Protein AF-A0A9X1CZY5-F1 (afdb_monomer_lite)

Foldseek 3Di:
DCLQVPDPPPPDQKDFQPVQQDPPVPCPDPVVNVVSRVRRIDGCVVLQDDDPVLVVLVVVLLVLLLVLQVPLPDADAAFDWAKWKWFLDSPFSNLSSCSNVVQWGAEPLGTTTGDSVSHDPSHYPVSRQVSSQVSQVVCCVPGVTHIWMWMDTPYNDPRDDTPDTDDHDPPRPSPVPPDPPD

Organism: NCBI:txid90367

Secondary structure (DSSP, 8-state):
-TTTTSS-TTS-SEEE-GGGSPPGGG--SHHHHHHHHHHTEEESGGGTS--HHHHHHHHHHHHHHHHHHHHS-S------EEEEEEES-S-SHHHHHHHHTTSEEE-TT--EEE--TTS-TTS-HHHHHHHHHHHHHHHHHHH---EEEEEEET---TTSPPSEE----TT-GGGGG--S--

InterPro domains:
  IPR025216 Domain of unknown function DUF4427 [PF14468] (56-176)

Radius of gyration: 20.75 Å; chains: 1; bounding box: 45×45×63 Å

pLDDT: mean 85.43, std 14.67, range [33.22, 97.81]

Structure (mmCIF, N/CA/C/O backbone):
data_AF-A0A9X1CZY5-F1
#
_entry.id   AF-A0A9X1CZY5-F1
#
loop_
_atom_site.group_PDB
_atom_site.id
_atom_site.type_symbol
_atom_site.label_atom_id
_atom_site.label_alt_id
_atom_site.label_comp_id
_atom_site.label_asym_id
_atom_site.label_entity_id
_atom_site.label_seq_id
_atom_site.pdbx_PDB_ins_code
_atom_site.Cartn_x
_atom_site.Cartn_y
_atom_site.Cartn_z
_atom_site.occupancy
_atom_site.B_iso_or_equiv
_atom_site.auth_seq_id
_atom_site.auth_comp_id
_atom_site.auth_asym_id
_atom_site.auth_atom_id
_atom_site.pdbx_PDB_model_num
ATOM 1 N N . LEU A 1 1 ? -10.382 -8.080 6.293 1.00 80.44 1 LEU A N 1
ATOM 2 C CA . LEU A 1 1 ? -11.837 -8.194 6.005 1.00 80.44 1 LEU A CA 1
ATOM 3 C C . LEU A 1 1 ? -12.416 -6.857 5.561 1.00 80.44 1 LEU A C 1
ATOM 5 O O . LEU A 1 1 ? -12.956 -6.806 4.466 1.00 80.44 1 LEU A O 1
ATOM 9 N N . ILE A 1 2 ? -12.296 -5.804 6.380 1.00 86.69 2 ILE A N 1
ATOM 10 C CA . ILE A 1 2 ? -12.721 -4.443 6.004 1.00 86.69 2 ILE A CA 1
ATOM 11 C C . ILE A 1 2 ? -11.847 -3.914 4.860 1.00 86.69 2 ILE A C 1
ATOM 13 O O . ILE A 1 2 ? -12.372 -3.579 3.806 1.00 86.69 2 ILE A O 1
ATOM 17 N N . ASP A 1 3 ? -10.521 -3.953 5.019 1.00 86.88 3 ASP A N 1
ATOM 18 C CA . ASP A 1 3 ? -9.575 -3.441 4.010 1.00 86.88 3 ASP A CA 1
ATOM 19 C C . ASP A 1 3 ? -9.673 -4.179 2.664 1.00 86.88 3 ASP A C 1
ATOM 21 O O . ASP A 1 3 ? -9.546 -3.580 1.602 1.00 86.88 3 ASP A O 1
ATOM 25 N N . SER A 1 4 ? -9.991 -5.477 2.705 1.00 84.81 4 SER A N 1
ATOM 26 C CA . SER A 1 4 ? -10.281 -6.299 1.522 1.00 84.81 4 SER A CA 1
ATOM 27 C C . SER A 1 4 ? -11.734 -6.208 1.037 1.00 84.81 4 SER A C 1
ATOM 29 O O . SER A 1 4 ? -12.153 -7.007 0.205 1.00 84.81 4 SER A O 1
ATOM 31 N N . LYS A 1 5 ? -12.525 -5.268 1.574 1.00 86.69 5 LYS A N 1
ATOM 32 C CA . LYS A 1 5 ? -13.926 -4.975 1.215 1.00 86.69 5 LYS A CA 1
ATOM 33 C C . LYS A 1 5 ? -14.889 -6.167 1.310 1.00 86.69 5 LYS A C 1
ATOM 35 O O . LYS A 1 5 ? -15.975 -6.134 0.738 1.00 86.69 5 LYS A O 1
ATOM 40 N N . LYS A 1 6 ? -14.532 -7.210 2.068 1.00 87.31 6 LYS A N 1
ATOM 41 C CA . LYS A 1 6 ? -15.386 -8.391 2.303 1.00 87.31 6 LYS A CA 1
ATOM 42 C C . LYS A 1 6 ? -16.548 -8.082 3.249 1.00 87.31 6 LYS A C 1
ATOM 44 O O . LYS A 1 6 ? -17.571 -8.755 3.199 1.00 87.31 6 LYS A O 1
ATOM 49 N N . ILE A 1 7 ? -16.382 -7.082 4.114 1.00 88.38 7 ILE A N 1
ATOM 50 C CA . ILE A 1 7 ? -17.420 -6.559 5.011 1.00 88.38 7 ILE A CA 1
ATOM 51 C C . ILE A 1 7 ? -17.348 -5.027 5.040 1.00 88.38 7 ILE A C 1
ATOM 53 O O . ILE A 1 7 ? -16.294 -4.451 4.775 1.00 88.38 7 ILE A O 1
ATOM 57 N N . SER A 1 8 ? -18.455 -4.372 5.394 1.00 86.38 8 SER A N 1
ATOM 58 C CA . SER A 1 8 ? -18.505 -2.914 5.569 1.00 86.38 8 SER A CA 1
ATOM 59 C C . SER A 1 8 ? -17.722 -2.472 6.810 1.00 86.38 8 SER A C 1
ATOM 61 O O . SER A 1 8 ? -17.712 -3.175 7.822 1.00 86.38 8 SER A O 1
ATOM 63 N N . GLU A 1 9 ? -17.147 -1.271 6.778 1.00 83.75 9 GLU A N 1
ATOM 64 C CA . GLU A 1 9 ? -16.537 -0.624 7.950 1.00 83.75 9 GLU A CA 1
ATOM 65 C C . GLU A 1 9 ? -17.528 -0.440 9.113 1.00 83.75 9 GLU A C 1
ATOM 67 O O . GLU A 1 9 ? -17.137 -0.451 10.274 1.00 83.75 9 GLU A O 1
ATOM 72 N N . ASN A 1 10 ? -18.829 -0.365 8.812 1.00 84.06 10 ASN A N 1
ATOM 73 C CA . ASN A 1 10 ? -19.891 -0.204 9.806 1.00 84.06 10 ASN A CA 1
ATOM 74 C C . ASN A 1 10 ? -20.416 -1.541 10.357 1.00 84.06 10 ASN A C 1
ATOM 76 O O . ASN A 1 10 ? -21.341 -1.544 11.167 1.00 84.06 10 ASN A O 1
ATOM 80 N N . THR A 1 11 ? -19.845 -2.676 9.933 1.00 85.50 11 THR A N 1
ATOM 81 C CA . THR A 1 11 ? -20.278 -4.012 10.387 1.00 85.50 11 THR A CA 1
ATOM 82 C C . THR A 1 11 ? -20.049 -4.197 11.887 1.00 85.50 11 THR A C 1
ATOM 84 O O . THR A 1 11 ? -20.886 -4.775 12.574 1.00 85.50 11 THR A O 1
ATOM 87 N N . PHE A 1 12 ? -18.933 -3.677 12.405 1.00 83.88 12 PHE A N 1
ATOM 88 C CA . PHE A 1 12 ? -18.580 -3.751 13.819 1.00 83.88 12 PHE A CA 1
ATOM 89 C C . PHE A 1 12 ? -18.185 -2.366 14.319 1.00 83.88 12 PHE A C 1
ATOM 91 O O . PHE A 1 12 ? -17.310 -1.723 13.752 1.00 83.88 12 PHE A O 1
ATOM 98 N N . SER A 1 13 ? -18.815 -1.910 15.400 1.00 81.69 13 SER A N 1
ATOM 99 C CA . SER A 1 13 ? -18.479 -0.615 16.012 1.00 81.69 13 SER A CA 1
ATOM 100 C C . SER A 1 13 ? -17.466 -0.741 17.151 1.00 81.69 13 SER A C 1
ATOM 102 O O . SER A 1 13 ? -16.727 0.201 17.421 1.00 81.69 13 SER A O 1
ATOM 104 N N . PHE A 1 14 ? -17.423 -1.892 17.823 1.00 85.31 14 PHE A N 1
ATOM 105 C CA . PHE A 1 14 ? -16.564 -2.123 18.977 1.00 85.31 14 PHE A CA 1
ATOM 106 C C . PHE A 1 14 ? -16.259 -3.612 19.164 1.00 85.31 14 PHE A C 1
ATOM 108 O O . PHE A 1 14 ? -16.952 -4.471 18.617 1.00 85.31 14 PHE A O 1
ATOM 115 N N . ILE A 1 15 ? -15.242 -3.904 19.971 1.00 85.38 15 ILE A N 1
ATOM 116 C CA . ILE A 1 15 ? -14.929 -5.246 20.476 1.00 85.38 15 ILE A CA 1
ATOM 117 C C . ILE A 1 15 ? -15.039 -5.213 21.998 1.00 85.38 15 ILE A C 1
ATOM 119 O O . ILE A 1 15 ? -14.532 -4.285 22.621 1.00 85.38 15 ILE A O 1
ATOM 123 N N . LEU A 1 16 ? -15.679 -6.220 22.592 1.00 87.75 16 LEU A N 1
ATOM 124 C CA . LEU A 1 16 ? -15.725 -6.408 24.040 1.00 87.75 16 LEU A CA 1
ATOM 125 C C . LEU A 1 16 ? -14.756 -7.524 24.440 1.00 87.75 16 LEU A C 1
ATOM 127 O O . LEU A 1 16 ? -14.898 -8.655 23.980 1.00 87.75 16 LEU A O 1
ATOM 131 N N . ILE A 1 17 ? -13.789 -7.215 25.302 1.00 87.31 17 ILE A N 1
ATOM 132 C CA . ILE A 1 17 ? -12.835 -8.195 25.829 1.00 87.31 17 ILE A CA 1
ATOM 133 C C . ILE A 1 17 ? -13.398 -8.752 27.131 1.00 87.31 17 ILE A C 1
ATOM 135 O O . ILE A 1 17 ? -13.373 -8.085 28.164 1.00 87.31 17 ILE A O 1
ATOM 139 N N . THR A 1 18 ? -13.904 -9.982 27.090 1.00 83.88 18 THR A N 1
ATOM 140 C CA . THR A 1 18 ? -14.541 -10.624 28.250 1.00 83.88 18 THR A CA 1
ATOM 141 C C . THR A 1 18 ? -13.599 -10.774 29.436 1.00 83.88 18 THR A C 1
ATOM 143 O O . THR A 1 18 ? -14.031 -10.612 30.572 1.00 83.88 18 THR A O 1
ATOM 146 N N . ASP A 1 19 ? -12.311 -11.002 29.183 1.00 84.25 19 ASP A N 1
ATOM 147 C CA . ASP A 1 19 ? -11.293 -11.150 30.231 1.00 84.25 19 ASP A CA 1
ATOM 148 C C . ASP A 1 19 ? -11.031 -9.837 30.985 1.00 84.25 19 ASP A C 1
ATOM 150 O O . ASP A 1 19 ? -10.587 -9.852 32.133 1.00 84.25 19 ASP A O 1
ATOM 154 N N . ASN A 1 20 ? -11.363 -8.700 30.365 1.00 82.88 20 ASN A N 1
ATOM 155 C CA . ASN A 1 20 ? -11.259 -7.375 30.972 1.00 82.88 20 ASN A CA 1
ATOM 156 C C . ASN A 1 20 ? -12.544 -6.963 31.706 1.00 82.88 20 ASN A C 1
ATOM 158 O O . ASN A 1 20 ? -12.582 -5.886 32.305 1.00 82.88 20 ASN A O 1
ATOM 162 N N . LEU A 1 21 ? -13.603 -7.781 31.672 1.00 82.75 21 LEU A N 1
ATOM 163 C CA . LEU A 1 21 ? -14.811 -7.506 32.440 1.00 82.75 21 LEU A CA 1
ATOM 164 C C . LEU A 1 21 ? -14.541 -7.736 33.926 1.00 82.75 21 LEU A C 1
ATOM 166 O O . LEU A 1 21 ? -14.123 -8.811 34.360 1.00 82.75 21 LEU A O 1
ATOM 170 N N . THR A 1 22 ? -14.831 -6.720 34.735 1.00 76.75 22 THR A N 1
ATOM 171 C CA . THR A 1 22 ? -14.793 -6.838 36.192 1.00 76.75 22 THR A CA 1
ATOM 172 C C . THR A 1 22 ? -15.723 -7.967 36.647 1.00 76.75 22 THR A C 1
ATOM 174 O O . THR A 1 22 ? -16.871 -8.040 36.209 1.00 76.75 22 THR A O 1
ATOM 177 N N . LYS A 1 23 ? -15.252 -8.831 37.560 1.00 75.00 23 LYS A N 1
ATOM 178 C CA . LYS A 1 23 ? -16.082 -9.890 38.158 1.00 75.00 23 LYS A CA 1
ATOM 179 C C . LYS A 1 23 ? -17.375 -9.300 38.732 1.00 75.00 23 LYS A C 1
ATOM 181 O O . LYS A 1 23 ? -17.335 -8.298 39.447 1.00 75.00 23 LYS A O 1
ATOM 186 N N . THR A 1 24 ? -18.495 -9.959 38.448 1.00 69.31 24 THR A N 1
ATOM 187 C CA . THR A 1 24 ? -19.862 -9.519 38.784 1.00 69.31 24 THR A CA 1
ATOM 188 C C . THR A 1 24 ? -20.068 -9.226 40.269 1.00 69.31 24 THR A C 1
ATOM 190 O O . THR A 1 24 ? -20.854 -8.353 40.615 1.00 69.31 24 THR A O 1
ATOM 193 N N . GLU A 1 25 ? -19.299 -9.876 41.144 1.00 68.81 25 GLU A N 1
ATOM 194 C CA . GLU A 1 25 ? -19.274 -9.656 42.597 1.00 68.81 25 GLU A CA 1
ATOM 195 C C . GLU A 1 25 ? -18.980 -8.195 43.003 1.00 68.81 25 GLU A C 1
ATOM 197 O O . GLU A 1 25 ? -19.339 -7.775 44.102 1.00 68.81 25 GLU A O 1
ATOM 202 N N . LYS A 1 26 ? -18.337 -7.412 42.122 1.00 65.31 26 LYS A N 1
ATOM 203 C CA . LYS A 1 26 ? -17.966 -6.004 42.349 1.00 65.31 26 LYS A CA 1
ATOM 204 C C . LYS A 1 26 ? -18.888 -4.990 41.663 1.00 65.31 26 LYS A C 1
ATOM 206 O O . LYS A 1 26 ? -18.587 -3.804 41.706 1.00 65.31 26 LYS A O 1
ATOM 211 N N . LEU A 1 27 ? -19.955 -5.436 40.999 1.00 73.94 27 LEU A N 1
ATOM 212 C CA . LEU A 1 27 ? -20.848 -4.578 40.218 1.00 73.94 27 LEU A CA 1
ATOM 213 C C . LEU A 1 27 ? -22.203 -4.477 40.922 1.00 73.94 27 LEU A C 1
ATOM 215 O O . LEU A 1 27 ? -23.122 -5.236 40.623 1.00 73.94 27 LEU A O 1
ATOM 219 N N . GLN A 1 28 ? -22.313 -3.568 41.891 1.00 75.81 28 GLN A N 1
ATOM 220 C CA . GLN A 1 28 ? -23.533 -3.399 42.692 1.00 75.81 28 GLN A CA 1
ATOM 221 C C . GLN A 1 28 ? -24.390 -2.233 42.195 1.00 75.81 28 GLN A C 1
ATOM 223 O O . GLN A 1 28 ? -25.604 -2.219 42.414 1.00 75.81 28 GLN A O 1
ATOM 228 N N . HIS A 1 29 ? -23.785 -1.280 41.478 1.00 79.88 29 HIS A N 1
ATOM 229 C CA . HIS A 1 29 ? -24.478 -0.105 40.962 1.00 79.88 29 HIS A CA 1
ATOM 230 C C . HIS A 1 29 ? -24.472 -0.023 39.425 1.00 79.88 29 HIS A C 1
ATOM 232 O O . HIS A 1 29 ? -23.472 -0.354 38.784 1.00 79.88 29 HIS A O 1
ATOM 238 N N . PRO A 1 30 ? -25.547 0.500 38.797 1.00 81.94 30 PRO A N 1
ATOM 239 C CA . PRO A 1 30 ? -25.631 0.649 37.339 1.00 81.94 30 PRO A CA 1
ATOM 240 C C . PRO A 1 30 ? -24.468 1.431 36.706 1.00 81.94 30 PRO A C 1
ATOM 242 O O . PRO A 1 30 ? -24.066 1.138 35.582 1.00 81.94 30 PRO A O 1
ATOM 245 N N . ILE A 1 31 ? -23.904 2.407 37.427 1.00 85.06 31 ILE A N 1
ATOM 246 C CA . ILE A 1 31 ? -22.756 3.202 36.963 1.00 85.06 31 ILE A CA 1
ATOM 247 C C . ILE A 1 31 ? -21.497 2.330 36.845 1.00 85.06 31 ILE A C 1
ATOM 249 O O . ILE A 1 31 ? -20.769 2.433 35.859 1.00 85.06 31 ILE A O 1
ATOM 253 N N . GLU A 1 32 ? -21.269 1.438 37.808 1.00 82.56 32 GLU A N 1
ATOM 254 C CA . GLU A 1 32 ? -20.114 0.533 37.834 1.00 82.56 32 GLU A CA 1
ATOM 255 C C . GLU A 1 32 ? -20.199 -0.490 36.700 1.00 82.56 32 GLU A C 1
ATOM 257 O O . GLU A 1 32 ? -19.200 -0.775 36.043 1.00 82.56 32 GLU A O 1
ATOM 262 N N . VAL A 1 33 ? -21.408 -0.989 36.416 1.00 83.62 33 VAL A N 1
ATOM 263 C CA . VAL A 1 33 ? -21.674 -1.869 35.268 1.00 83.62 33 VAL A CA 1
ATOM 264 C C . VAL A 1 33 ? -21.318 -1.158 33.964 1.00 83.62 33 VAL A C 1
ATOM 266 O O . VAL A 1 33 ? -20.614 -1.716 33.122 1.00 83.62 33 VAL A O 1
ATOM 269 N N . HIS A 1 34 ? -21.760 0.092 33.805 1.00 83.44 34 HIS A N 1
ATOM 270 C CA . HIS A 1 34 ? -21.484 0.868 32.599 1.00 83.44 34 HIS A CA 1
ATOM 271 C C . HIS A 1 34 ? -19.982 1.136 32.420 1.00 83.44 34 HIS A C 1
ATOM 273 O O . HIS A 1 34 ? -19.452 0.989 31.320 1.00 83.44 34 HIS A O 1
ATOM 279 N N . GLN A 1 35 ? -19.274 1.466 33.503 1.00 84.94 35 GLN A N 1
ATOM 280 C CA . GLN A 1 35 ? -17.822 1.653 33.483 1.00 84.94 35 GLN A CA 1
ATOM 281 C C . GLN A 1 35 ? -17.066 0.357 33.178 1.00 84.94 35 GLN A C 1
ATOM 283 O O . GLN A 1 35 ? -16.125 0.386 32.391 1.00 84.94 35 GLN A O 1
ATOM 288 N N . ALA A 1 36 ? -17.478 -0.779 33.744 1.00 85.69 36 ALA A N 1
ATOM 289 C CA . ALA A 1 36 ? -16.846 -2.069 33.476 1.00 85.69 36 ALA A CA 1
ATOM 290 C C . ALA A 1 36 ? -16.977 -2.475 32.001 1.00 85.69 36 ALA A C 1
ATOM 292 O O . ALA A 1 36 ? -15.997 -2.905 31.397 1.00 85.69 36 ALA A O 1
ATOM 293 N N . ILE A 1 37 ? -18.156 -2.273 31.404 1.00 85.25 37 ILE A N 1
ATOM 294 C CA . ILE A 1 37 ? -18.375 -2.512 29.971 1.00 85.25 37 ILE A CA 1
ATOM 295 C C . ILE A 1 37 ? -17.527 -1.549 29.134 1.00 85.25 37 ILE A C 1
ATOM 297 O O . ILE A 1 37 ? -16.847 -1.988 28.212 1.00 85.25 37 ILE A O 1
ATOM 301 N N . SER A 1 38 ? -17.525 -0.256 29.473 1.00 84.94 38 SER A N 1
ATOM 302 C CA . SER A 1 38 ? -16.748 0.759 28.752 1.00 84.94 38 SER A CA 1
ATOM 303 C C . SER A 1 38 ? -15.242 0.469 28.774 1.00 84.94 38 SER A C 1
ATOM 305 O O . SER A 1 38 ? -14.582 0.528 27.742 1.00 84.94 38 SER A O 1
ATOM 307 N N . ASN A 1 39 ? -14.698 0.073 29.927 1.00 86.88 39 ASN A N 1
ATOM 308 C CA . ASN A 1 39 ? -13.274 -0.239 30.083 1.00 86.88 39 ASN A CA 1
ATOM 309 C C . ASN A 1 39 ? -12.863 -1.533 29.365 1.00 86.88 39 ASN A C 1
ATOM 311 O O . ASN A 1 39 ? -11.723 -1.660 28.922 1.00 86.88 39 ASN A O 1
ATOM 315 N N . ALA A 1 40 ? -13.782 -2.492 29.245 1.00 88.31 40 ALA A N 1
ATOM 316 C CA . ALA A 1 40 ? -13.567 -3.723 28.491 1.00 88.31 40 ALA A CA 1
ATOM 317 C C . ALA A 1 40 ? -13.777 -3.544 26.976 1.00 88.31 40 ALA A C 1
ATOM 319 O O . ALA A 1 40 ? -13.574 -4.491 26.212 1.00 88.31 40 ALA A O 1
ATOM 320 N N . MET A 1 41 ? -14.195 -2.356 26.533 1.00 88.50 41 MET A N 1
ATOM 321 C CA . MET A 1 41 ? -14.548 -2.075 25.150 1.00 88.50 41 MET A CA 1
ATOM 322 C C . MET A 1 41 ? -13.395 -1.407 24.393 1.00 88.50 41 MET A C 1
ATOM 324 O O . MET A 1 41 ? -12.824 -0.403 24.811 1.00 88.50 41 MET A O 1
ATOM 328 N N . ILE A 1 42 ? -13.095 -1.935 23.211 1.00 85.81 42 ILE A N 1
ATOM 329 C CA . ILE A 1 42 ? -12.246 -1.291 22.213 1.00 85.81 42 ILE A CA 1
ATOM 330 C C . ILE A 1 42 ? -13.161 -0.647 21.178 1.00 85.81 42 ILE A C 1
ATOM 332 O O . ILE A 1 42 ? -13.824 -1.351 20.418 1.00 85.81 42 ILE A O 1
ATOM 336 N N . ASP A 1 43 ? -13.161 0.685 21.117 1.00 84.44 43 ASP A N 1
ATOM 337 C CA . ASP A 1 43 ? -13.794 1.417 20.018 1.00 84.44 43 ASP A CA 1
ATOM 338 C C . ASP A 1 43 ? -12.986 1.206 18.730 1.00 84.44 43 ASP A C 1
ATOM 340 O O . ASP A 1 43 ? -11.777 1.476 18.691 1.00 84.44 43 ASP A O 1
ATOM 344 N N . LEU A 1 44 ? -13.652 0.695 17.691 1.00 83.00 44 LEU A N 1
ATOM 345 C CA . LEU A 1 44 ? -13.053 0.450 16.382 1.00 83.00 44 LEU A CA 1
ATOM 346 C C . LEU A 1 44 ? -13.064 1.693 15.492 1.00 83.00 44 LEU A C 1
ATOM 348 O O . LEU A 1 44 ? -12.210 1.810 14.614 1.00 83.00 44 LEU A O 1
ATOM 352 N N . LYS A 1 45 ? -13.960 2.659 15.732 1.00 81.69 45 LYS A N 1
ATOM 353 C CA . LYS A 1 45 ? -14.104 3.851 14.880 1.00 81.69 45 LYS A CA 1
ATOM 354 C C . LYS A 1 45 ? -12.816 4.658 14.806 1.00 81.69 45 LYS A C 1
ATOM 356 O O . LYS A 1 45 ? -12.432 5.099 13.728 1.00 81.69 45 LYS A O 1
ATOM 361 N N . ARG A 1 46 ? -12.075 4.772 15.911 1.00 78.19 46 ARG A N 1
ATOM 362 C CA . ARG A 1 46 ? -10.756 5.439 15.928 1.00 78.19 46 ARG A CA 1
ATOM 363 C C . ARG A 1 46 ? -9.742 4.827 14.951 1.00 78.19 46 ARG A C 1
ATOM 365 O O . ARG A 1 46 ? -8.840 5.519 14.490 1.00 78.19 46 ARG A O 1
ATOM 372 N N . PHE A 1 47 ? -9.890 3.545 14.616 1.00 76.31 47 PHE A N 1
ATOM 373 C CA . PHE A 1 47 ? -9.042 2.845 13.650 1.00 76.31 47 PHE A CA 1
ATOM 374 C C . PHE A 1 47 ? -9.603 2.862 12.227 1.00 76.31 47 PHE A C 1
ATOM 376 O O . PHE A 1 47 ? -8.938 2.360 11.324 1.00 76.31 47 PHE A O 1
ATOM 383 N N . LEU A 1 48 ? -10.754 3.489 11.989 1.00 77.88 48 LEU A N 1
ATOM 384 C CA . LEU A 1 48 ? -11.389 3.575 10.670 1.00 77.88 48 LEU A CA 1
ATOM 385 C C . LEU A 1 48 ? -11.506 5.023 10.167 1.00 77.88 48 LEU A C 1
ATOM 387 O O . LEU A 1 48 ? -11.468 5.261 8.965 1.00 77.88 48 LEU A O 1
ATOM 391 N N . LEU A 1 49 ? -11.572 6.000 11.074 1.00 80.19 49 LEU A N 1
ATOM 392 C CA . LEU A 1 49 ? -11.736 7.411 10.726 1.00 80.19 49 LEU A CA 1
ATOM 393 C C . LEU A 1 49 ? -10.491 8.003 10.053 1.00 80.19 49 LEU A C 1
ATOM 395 O O . LEU A 1 49 ? -9.376 7.858 10.557 1.00 80.19 49 LEU A O 1
ATOM 399 N N . HIS A 1 50 ? -10.715 8.731 8.955 1.00 79.19 50 HIS A N 1
ATOM 400 C CA . HIS A 1 50 ? -9.711 9.605 8.351 1.00 79.19 50 HIS A CA 1
ATOM 401 C C . HIS A 1 50 ? -9.370 10.763 9.281 1.00 79.19 50 HIS A C 1
ATOM 403 O O . HIS A 1 50 ? -10.253 11.369 9.892 1.00 79.19 50 HIS A O 1
ATOM 409 N N . SER A 1 51 ? -8.091 11.111 9.329 1.00 83.38 51 SER A N 1
ATOM 410 C CA . SER A 1 51 ? -7.600 12.241 10.110 1.00 83.38 51 SER A CA 1
ATOM 411 C C . SER A 1 51 ? -6.702 13.158 9.277 1.00 83.38 51 SER A C 1
ATOM 413 O O . SER A 1 51 ? -6.159 12.750 8.252 1.00 83.38 51 SER A O 1
ATOM 415 N N . ASN A 1 52 ? -6.496 14.398 9.733 1.00 87.06 52 ASN A N 1
ATOM 416 C CA . ASN A 1 52 ? -5.490 15.288 9.137 1.00 87.06 52 ASN A CA 1
ATOM 417 C C . ASN A 1 52 ? -4.072 14.697 9.234 1.00 87.06 52 ASN A C 1
ATOM 419 O O . ASN A 1 52 ? -3.225 14.988 8.390 1.00 87.06 52 ASN A O 1
ATOM 423 N N . GLU A 1 53 ? -3.824 13.850 10.237 1.00 89.38 53 GLU A N 1
ATOM 424 C CA . GLU A 1 53 ? -2.559 13.129 10.373 1.00 89.38 53 GLU A CA 1
ATOM 425 C C . GLU A 1 53 ? -2.359 12.141 9.218 1.00 89.38 53 GLU A C 1
ATOM 427 O O . GLU A 1 53 ? -1.255 12.028 8.695 1.00 89.38 53 GLU A O 1
ATOM 432 N N . ASP A 1 54 ? -3.428 11.500 8.734 1.00 91.44 54 ASP A N 1
ATOM 433 C CA . ASP A 1 54 ? -3.350 10.573 7.600 1.00 91.44 54 ASP A CA 1
ATOM 434 C C . ASP A 1 54 ? -2.880 11.297 6.327 1.00 91.44 54 ASP A C 1
ATOM 436 O O . ASP A 1 54 ? -2.045 10.780 5.582 1.00 91.44 54 ASP A O 1
ATOM 440 N N . VAL A 1 55 ? -3.379 12.517 6.096 1.00 91.75 55 VAL A N 1
ATOM 441 C CA . VAL A 1 55 ? -2.973 13.365 4.962 1.00 91.75 55 VAL A CA 1
ATOM 442 C C . VAL A 1 55 ? -1.501 13.762 5.085 1.00 91.75 55 VAL A C 1
ATOM 444 O O . VAL A 1 55 ? -0.755 13.711 4.105 1.00 91.75 55 VAL A O 1
ATOM 447 N N . ASN A 1 56 ? -1.062 14.122 6.294 1.00 95.12 56 ASN A N 1
ATOM 448 C CA . ASN A 1 56 ? 0.330 14.459 6.571 1.00 95.12 56 ASN A CA 1
ATOM 449 C C . ASN A 1 56 ? 1.263 13.257 6.331 1.00 95.12 56 ASN A C 1
ATOM 451 O O . ASN A 1 56 ? 2.274 13.397 5.642 1.00 95.12 56 ASN A O 1
ATOM 455 N N . LEU A 1 57 ? 0.896 12.068 6.819 1.00 96.25 57 LEU A N 1
ATOM 456 C CA . LEU A 1 57 ? 1.637 10.825 6.586 1.00 96.25 57 LEU A CA 1
ATOM 457 C C . LEU A 1 57 ? 1.740 10.500 5.091 1.00 96.25 57 LEU A C 1
ATOM 459 O O . LEU A 1 57 ? 2.835 10.226 4.602 1.00 96.25 57 LEU A O 1
ATOM 463 N N . CYS A 1 58 ? 0.639 10.605 4.340 1.00 95.69 58 CYS A N 1
ATOM 464 C CA . CYS A 1 58 ? 0.654 10.387 2.890 1.00 95.69 58 CYS A CA 1
ATOM 465 C C . CYS A 1 58 ? 1.531 11.413 2.157 1.00 95.69 58 CYS A C 1
ATOM 467 O O . CYS A 1 58 ? 2.235 11.063 1.208 1.00 95.69 58 CYS A O 1
ATOM 469 N N . SER A 1 59 ? 1.535 12.672 2.606 1.00 96.25 59 SER A N 1
ATOM 470 C CA . SER A 1 59 ? 2.407 13.717 2.059 1.00 96.25 59 SER A CA 1
ATOM 471 C C . SER A 1 59 ? 3.886 13.411 2.308 1.00 96.25 59 SER A C 1
ATOM 473 O O . SER A 1 59 ? 4.699 13.506 1.389 1.00 96.25 59 SER A O 1
ATOM 475 N N . GLN A 1 60 ? 4.247 13.009 3.530 1.00 97.31 60 GLN A N 1
ATOM 476 C CA . GLN A 1 60 ? 5.618 12.622 3.878 1.00 97.31 60 GLN A CA 1
ATOM 477 C C . GLN A 1 60 ? 6.075 11.390 3.092 1.00 97.31 60 GLN A C 1
ATOM 479 O O . GLN A 1 60 ? 7.174 11.389 2.542 1.00 97.31 60 GLN A O 1
ATOM 484 N N . PHE A 1 61 ? 5.209 10.384 2.975 1.00 97.75 61 PHE A N 1
ATOM 485 C CA . PHE A 1 61 ? 5.445 9.206 2.148 1.00 97.75 61 PHE A CA 1
ATOM 486 C C . PHE A 1 61 ? 5.707 9.586 0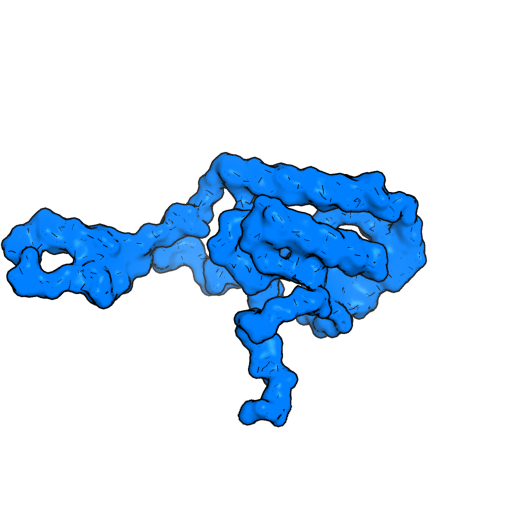.684 1.00 97.75 61 PHE A C 1
ATOM 488 O O . PHE A 1 61 ? 6.740 9.217 0.133 1.00 97.75 61 PHE A O 1
ATOM 495 N N . SER A 1 62 ? 4.842 10.408 0.081 1.00 97.56 62 SER A N 1
ATOM 496 C CA . SER A 1 62 ? 5.000 10.847 -1.316 1.00 97.56 62 SER A CA 1
ATOM 497 C C . SER A 1 62 ? 6.316 11.608 -1.527 1.00 97.56 62 SER A C 1
ATOM 499 O O . SER A 1 62 ? 7.017 11.380 -2.511 1.00 97.56 62 SER A O 1
ATOM 501 N N . LYS A 1 63 ? 6.710 12.461 -0.567 1.00 97.75 63 LYS A N 1
ATOM 502 C CA . LYS A 1 63 ? 7.998 13.177 -0.599 1.00 97.75 63 LYS A CA 1
ATOM 503 C C . LYS A 1 63 ? 9.198 12.233 -0.591 1.00 97.75 63 LYS A C 1
ATOM 505 O O . LYS A 1 63 ? 10.173 12.521 -1.279 1.00 97.75 63 LYS A O 1
ATOM 510 N N . LEU A 1 64 ? 9.144 11.126 0.153 1.00 97.31 64 LEU A N 1
ATOM 511 C CA . LEU A 1 64 ? 10.219 10.128 0.158 1.00 97.31 64 LEU A CA 1
ATOM 512 C C . LEU A 1 64 ? 10.347 9.430 -1.196 1.00 97.31 64 LEU A C 1
ATOM 514 O O . LEU A 1 64 ? 11.461 9.291 -1.696 1.00 97.31 64 LEU A O 1
ATOM 518 N N . ILE A 1 65 ? 9.228 9.052 -1.819 1.00 97.50 65 ILE A N 1
ATOM 519 C CA . ILE A 1 65 ? 9.252 8.424 -3.148 1.00 97.50 65 ILE A CA 1
ATOM 520 C C . ILE A 1 65 ? 9.796 9.410 -4.183 1.00 97.50 65 ILE A C 1
ATOM 522 O O . ILE A 1 65 ? 10.721 9.074 -4.919 1.00 97.50 65 ILE A O 1
ATOM 526 N N . SER A 1 66 ? 9.298 10.653 -4.182 1.00 97.75 66 SER A N 1
ATOM 527 C CA . SER A 1 66 ? 9.811 11.709 -5.065 1.00 97.75 66 SER A CA 1
ATOM 528 C C . SER A 1 66 ? 11.300 11.973 -4.845 1.00 97.75 66 SER A C 1
ATOM 530 O O . SER A 1 66 ? 12.032 12.211 -5.799 1.00 97.75 66 SER A O 1
ATOM 532 N N . TYR A 1 67 ? 11.774 11.934 -3.597 1.00 97.81 67 TYR A N 1
ATOM 533 C CA . TYR A 1 67 ? 13.196 12.077 -3.306 1.00 97.81 67 TYR A CA 1
ATOM 534 C C . TYR A 1 67 ? 14.012 10.937 -3.925 1.00 97.81 67 TYR A C 1
ATOM 536 O O . TYR A 1 67 ? 15.019 11.211 -4.571 1.00 97.81 67 TYR A O 1
ATOM 544 N N . ILE A 1 68 ? 13.578 9.682 -3.783 1.00 97.62 68 ILE A N 1
ATOM 545 C CA . ILE A 1 68 ? 14.270 8.534 -4.387 1.00 97.62 68 ILE A CA 1
ATOM 546 C C . ILE A 1 68 ? 14.277 8.651 -5.915 1.00 97.62 68 ILE A C 1
ATOM 548 O O . ILE A 1 68 ? 15.338 8.518 -6.518 1.00 97.62 68 ILE A O 1
ATOM 552 N N . GLU A 1 69 ? 13.135 8.973 -6.526 1.00 97.06 69 GLU A N 1
ATOM 553 C CA . GLU A 1 69 ? 13.011 9.178 -7.976 1.00 97.06 69 GLU A CA 1
ATOM 554 C C . GLU A 1 69 ? 13.983 10.246 -8.486 1.00 97.06 69 GLU A C 1
ATOM 556 O O . GLU A 1 69 ? 14.773 9.995 -9.395 1.00 97.06 69 GLU A O 1
ATOM 561 N N . ASN A 1 70 ? 13.989 11.420 -7.850 1.00 96.69 70 ASN A N 1
ATOM 562 C CA . ASN A 1 70 ? 14.828 12.546 -8.260 1.00 96.69 70 ASN A CA 1
ATOM 563 C C . ASN A 1 70 ? 16.336 12.270 -8.128 1.00 96.69 70 ASN A C 1
ATOM 565 O O . ASN A 1 70 ? 17.136 12.978 -8.736 1.00 96.69 70 ASN A O 1
ATOM 569 N N . ASN A 1 71 ? 16.736 11.271 -7.335 1.00 96.38 71 ASN A N 1
ATOM 570 C CA . ASN A 1 71 ? 18.137 10.900 -7.127 1.00 96.38 71 ASN A CA 1
ATOM 571 C C . ASN A 1 71 ? 18.543 9.608 -7.859 1.00 96.38 71 ASN A C 1
ATOM 573 O O . ASN A 1 71 ? 19.706 9.213 -7.786 1.00 96.38 71 ASN A O 1
ATOM 577 N N . ALA A 1 72 ? 17.623 8.945 -8.564 1.00 93.81 72 ALA A N 1
ATOM 578 C CA . ALA A 1 72 ? 17.894 7.681 -9.250 1.00 93.81 72 ALA A CA 1
ATOM 579 C C . ALA A 1 72 ? 18.601 7.854 -10.612 1.00 93.81 72 ALA A C 1
ATOM 581 O O . ALA A 1 72 ? 19.067 6.870 -11.182 1.00 93.81 72 ALA A O 1
ATOM 582 N N . GLY A 1 73 ? 18.718 9.090 -11.112 1.00 94.12 73 GLY A N 1
ATOM 583 C CA . GLY A 1 73 ? 19.258 9.387 -12.442 1.00 94.12 73 GLY A CA 1
ATOM 584 C C . GLY A 1 73 ? 18.266 9.085 -13.568 1.00 94.12 73 GLY A C 1
ATOM 585 O O . GLY A 1 73 ? 17.079 8.838 -13.318 1.00 94.12 73 GLY A O 1
ATOM 586 N N . ASP A 1 74 ? 18.761 9.127 -14.807 1.00 95.00 74 ASP A N 1
ATOM 587 C CA . ASP A 1 74 ? 17.949 8.903 -16.007 1.00 95.00 74 ASP A CA 1
ATOM 588 C C . ASP A 1 74 ? 17.422 7.455 -16.068 1.00 95.00 74 ASP A C 1
ATOM 590 O O . ASP A 1 74 ? 18.182 6.528 -15.774 1.00 95.00 74 ASP A O 1
ATOM 594 N N . PRO A 1 75 ? 16.152 7.236 -16.463 1.00 93.69 75 PRO A N 1
ATOM 595 C CA . PRO A 1 75 ? 15.586 5.896 -16.608 1.00 93.69 75 PRO A CA 1
ATOM 596 C C . PRO A 1 75 ? 16.356 5.031 -17.608 1.00 93.69 75 PRO A C 1
ATOM 598 O O . PRO A 1 75 ? 16.711 5.487 -18.700 1.00 93.69 75 PRO A O 1
ATOM 601 N N . ILE A 1 76 ? 16.545 3.755 -17.271 1.00 90.94 76 ILE A N 1
ATOM 602 C CA . ILE A 1 76 ? 17.202 2.777 -18.137 1.00 90.94 76 ILE A CA 1
ATOM 603 C C . ILE A 1 76 ? 16.155 1.794 -18.672 1.00 90.94 76 ILE A C 1
ATOM 605 O O . ILE A 1 76 ? 15.386 1.191 -17.927 1.00 90.94 76 ILE A O 1
ATOM 609 N N . GLY A 1 77 ? 16.137 1.592 -19.991 1.00 85.44 77 GLY A N 1
ATOM 610 C CA . GLY A 1 77 ? 15.273 0.583 -20.606 1.00 85.44 77 GLY A CA 1
ATOM 611 C C . GLY A 1 77 ? 15.621 -0.828 -20.119 1.00 85.44 77 GLY A C 1
ATOM 612 O O . GLY A 1 77 ? 16.793 -1.193 -20.038 1.00 85.44 77 GLY A O 1
ATOM 613 N N . GLY A 1 78 ? 14.610 -1.643 -19.822 1.00 87.75 78 GLY A N 1
ATOM 614 C CA . GLY A 1 78 ? 14.825 -2.990 -19.298 1.00 87.75 78 GLY A CA 1
ATOM 615 C C . GLY A 1 78 ? 13.559 -3.834 -19.257 1.00 87.75 78 GLY A C 1
ATOM 616 O O . GLY A 1 78 ? 12.658 -3.668 -20.079 1.00 87.75 78 GLY A O 1
ATOM 617 N N . GLN A 1 79 ? 13.512 -4.783 -18.324 1.00 88.94 79 GLN A N 1
ATOM 618 C CA . GLN A 1 79 ? 12.423 -5.752 -18.251 1.00 88.94 79 GLN A CA 1
ATOM 619 C C . GLN A 1 79 ? 11.100 -5.083 -17.857 1.00 88.94 79 GLN A C 1
ATOM 621 O O . GLN A 1 79 ? 11.061 -4.220 -16.981 1.00 88.94 79 GLN A O 1
ATOM 626 N N . TYR A 1 80 ? 10.015 -5.529 -18.486 1.00 90.88 80 TYR A N 1
ATOM 627 C CA . TYR A 1 80 ? 8.650 -5.167 -18.115 1.00 90.88 80 TYR A CA 1
ATOM 628 C C . TYR A 1 80 ? 8.153 -5.996 -16.920 1.00 90.88 80 TYR A C 1
ATOM 630 O O . TYR A 1 80 ? 8.468 -7.183 -16.805 1.00 90.88 80 TYR A O 1
ATOM 638 N N . GLY A 1 81 ? 7.341 -5.387 -16.058 1.00 92.06 81 GLY A N 1
ATOM 639 C CA . GLY A 1 81 ? 6.697 -6.048 -14.924 1.00 92.06 81 GLY A CA 1
ATOM 640 C C . GLY A 1 81 ? 6.121 -5.061 -13.913 1.00 92.06 81 GLY A C 1
ATOM 641 O O . GLY A 1 81 ? 6.395 -3.864 -13.987 1.00 92.06 81 GLY A O 1
ATOM 642 N N . GLY A 1 82 ? 5.342 -5.545 -12.962 1.00 93.31 82 GLY A N 1
ATOM 643 C CA . GLY A 1 82 ? 4.799 -4.757 -11.865 1.00 93.31 82 GLY A CA 1
ATOM 644 C C . GLY A 1 82 ? 5.749 -4.731 -10.672 1.00 93.31 82 GLY A C 1
ATOM 645 O O . GLY A 1 82 ? 6.446 -5.708 -10.399 1.00 93.31 82 GLY A O 1
ATOM 646 N N . CYS A 1 83 ? 5.793 -3.603 -9.966 1.00 95.00 83 CYS A N 1
ATOM 647 C CA . CYS A 1 83 ? 6.585 -3.442 -8.750 1.00 95.00 83 CYS A CA 1
ATOM 648 C C . CYS A 1 83 ? 5.828 -2.557 -7.764 1.00 95.00 83 CYS A C 1
ATOM 650 O O . CYS A 1 83 ? 5.424 -1.443 -8.100 1.00 95.00 83 CYS A O 1
ATOM 652 N N . TRP A 1 84 ? 5.666 -3.055 -6.546 1.00 96.56 84 TRP A N 1
ATOM 653 C CA . TRP A 1 84 ? 4.920 -2.411 -5.476 1.00 96.56 84 TRP A CA 1
ATOM 654 C C . TRP A 1 84 ? 5.725 -2.451 -4.186 1.00 96.56 84 TRP A C 1
ATOM 656 O O . TRP A 1 84 ? 6.531 -3.355 -3.959 1.00 96.56 84 TRP A O 1
ATOM 666 N N . LEU A 1 85 ? 5.452 -1.499 -3.300 1.00 96.69 85 LEU A N 1
ATOM 667 C CA . LEU A 1 85 ? 5.830 -1.646 -1.902 1.00 96.69 85 LEU A CA 1
ATOM 668 C C . LEU A 1 85 ? 4.793 -2.548 -1.225 1.00 96.69 85 LEU A C 1
ATOM 670 O O . LEU A 1 85 ? 3.596 -2.266 -1.282 1.00 96.69 85 LEU A O 1
ATOM 674 N N . TRP A 1 86 ? 5.250 -3.610 -0.576 1.00 95.31 86 TRP A N 1
ATOM 675 C CA . TRP A 1 86 ? 4.422 -4.513 0.205 1.00 95.31 86 TRP A CA 1
ATOM 676 C C . TRP A 1 86 ? 4.544 -4.186 1.692 1.00 95.31 86 TRP A C 1
ATOM 678 O O . TRP A 1 86 ? 5.597 -4.347 2.304 1.00 95.31 86 TRP A O 1
ATOM 688 N N . LEU A 1 87 ? 3.440 -3.721 2.274 1.00 94.62 87 LEU A N 1
ATOM 689 C CA . LEU A 1 87 ? 3.284 -3.518 3.710 1.00 94.62 87 LEU A CA 1
ATOM 690 C C . LEU A 1 87 ? 2.859 -4.847 4.348 1.00 94.62 87 LEU A C 1
ATOM 692 O O . LEU A 1 87 ? 1.929 -5.500 3.870 1.00 94.62 87 LEU A O 1
ATOM 696 N N . HIS A 1 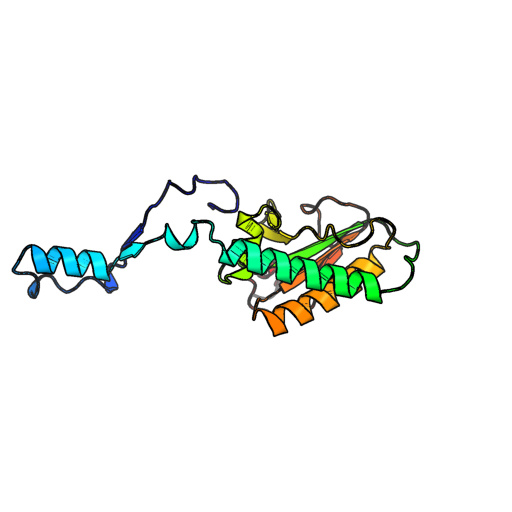88 ? 3.527 -5.268 5.419 1.00 91.31 88 HIS A N 1
ATOM 697 C CA . HIS A 1 88 ? 3.276 -6.605 5.972 1.00 91.31 88 HIS A CA 1
ATOM 698 C C . HIS A 1 88 ? 1.917 -6.704 6.682 1.00 91.31 88 HIS A C 1
ATOM 700 O O . HIS A 1 88 ? 1.268 -7.747 6.627 1.00 91.31 88 HIS A O 1
ATOM 706 N N . ASP A 1 89 ? 1.458 -5.614 7.300 1.00 89.62 89 ASP A N 1
ATOM 707 C CA . ASP A 1 89 ? 0.168 -5.537 7.981 1.00 89.62 89 ASP A CA 1
ATOM 708 C C . ASP A 1 89 ? -0.371 -4.094 8.060 1.00 89.62 89 ASP A C 1
ATOM 710 O O . ASP A 1 89 ? 0.274 -3.133 7.631 1.00 89.62 89 ASP A O 1
ATOM 714 N N . ASN A 1 90 ? -1.568 -3.940 8.638 1.00 90.44 90 ASN A N 1
ATOM 715 C CA . ASN A 1 90 ? -2.246 -2.659 8.857 1.00 90.44 90 ASN A CA 1
ATOM 716 C C . ASN A 1 90 ? -2.135 -2.122 10.303 1.00 90.44 90 ASN A C 1
ATOM 718 O O . ASN A 1 90 ? -2.910 -1.250 10.722 1.00 90.44 90 ASN A O 1
ATOM 722 N N . THR A 1 91 ? -1.186 -2.628 11.092 1.00 89.19 91 THR A N 1
ATOM 723 C CA . THR A 1 91 ? -1.034 -2.266 12.509 1.00 89.19 91 THR A CA 1
ATOM 724 C C . THR A 1 91 ? -0.376 -0.901 12.692 1.00 89.19 91 THR A C 1
ATOM 726 O O . THR A 1 91 ? -0.621 -0.225 13.701 1.00 89.19 91 THR A O 1
ATOM 729 N N . THR A 1 92 ? 0.366 -0.417 11.694 1.00 91.62 92 THR A N 1
ATOM 730 C CA . THR A 1 92 ? 1.032 0.887 11.764 1.00 91.62 92 THR A CA 1
ATOM 731 C C . THR A 1 92 ? 0.128 2.038 11.304 1.00 91.62 92 THR A C 1
ATOM 733 O O . THR A 1 92 ? -0.763 1.853 10.464 1.00 91.62 92 THR A O 1
ATOM 736 N N . PRO A 1 93 ? 0.320 3.261 11.844 1.00 93.50 93 PRO A N 1
ATOM 737 C CA . PRO A 1 93 ? -0.405 4.444 11.380 1.00 93.50 93 PRO A CA 1
ATOM 738 C C . PRO A 1 93 ? -0.207 4.722 9.888 1.00 93.50 93 PRO A C 1
ATOM 740 O O . PRO A 1 93 ? -1.174 5.064 9.212 1.00 93.50 93 PRO A O 1
ATOM 743 N N . LEU A 1 94 ? 1.014 4.523 9.373 1.00 95.94 94 LEU A N 1
ATOM 744 C CA . LEU A 1 94 ? 1.326 4.736 7.962 1.00 95.94 94 LEU A CA 1
ATOM 745 C C . LEU A 1 94 ? 0.498 3.811 7.066 1.00 95.94 94 LEU A C 1
ATOM 747 O O . LEU A 1 94 ? -0.157 4.306 6.152 1.00 95.94 94 LEU A O 1
ATOM 751 N N . THR A 1 95 ? 0.465 2.500 7.340 1.00 95.19 95 THR A N 1
ATOM 752 C CA . THR A 1 95 ? -0.305 1.575 6.496 1.00 95.19 95 THR A CA 1
ATOM 753 C C . THR A 1 95 ? -1.780 1.954 6.464 1.00 95.19 95 THR A C 1
ATOM 755 O O . THR A 1 95 ? -2.372 2.046 5.389 1.00 95.19 95 THR A O 1
ATOM 758 N N . ARG A 1 96 ? -2.377 2.251 7.625 1.00 93.56 96 ARG A N 1
ATOM 759 C CA . ARG A 1 96 ? -3.784 2.672 7.676 1.00 93.56 96 ARG A CA 1
ATOM 760 C C . ARG A 1 96 ? -4.027 3.956 6.897 1.00 93.56 96 ARG A C 1
ATOM 762 O O . ARG A 1 96 ? -5.005 4.013 6.161 1.00 93.56 96 ARG A O 1
ATOM 769 N N . ALA A 1 97 ? -3.151 4.952 7.030 1.00 94.88 97 ALA A N 1
ATOM 770 C CA . ALA A 1 97 ? -3.257 6.200 6.283 1.00 94.88 97 ALA A CA 1
ATOM 771 C C . ALA A 1 97 ? -3.212 5.955 4.766 1.00 94.88 97 ALA A C 1
ATOM 773 O O . ALA A 1 97 ? -4.044 6.496 4.038 1.00 94.88 97 ALA A O 1
ATOM 774 N N . LEU A 1 98 ? -2.306 5.092 4.295 1.00 96.25 98 LEU A N 1
ATOM 775 C CA . LEU A 1 98 ? -2.184 4.754 2.876 1.00 96.25 98 LEU A CA 1
ATOM 776 C C . LEU A 1 98 ? -3.415 4.004 2.345 1.00 96.25 98 LEU A C 1
ATOM 778 O O . LEU A 1 98 ? -3.892 4.334 1.262 1.00 96.25 98 LEU A O 1
ATOM 782 N N . ILE A 1 99 ? -3.964 3.043 3.098 1.00 94.25 99 ILE A N 1
ATOM 783 C CA . ILE A 1 99 ? -5.196 2.320 2.718 1.00 94.25 99 ILE A CA 1
ATOM 784 C C . ILE A 1 99 ? -6.368 3.297 2.605 1.00 94.25 99 ILE A C 1
ATOM 786 O O . ILE A 1 99 ? -7.084 3.333 1.607 1.00 94.25 99 ILE 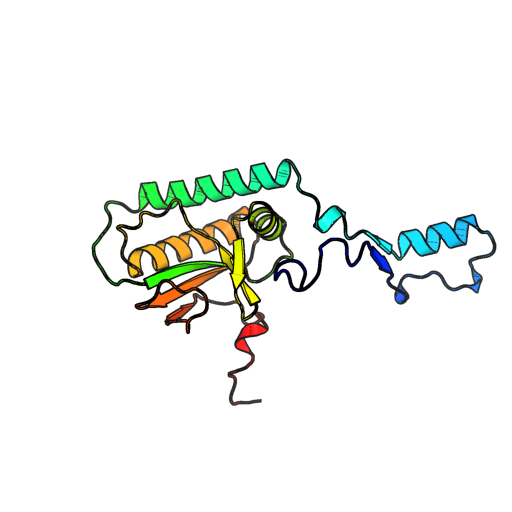A O 1
ATOM 790 N N . ARG A 1 100 ? -6.536 4.126 3.632 1.00 91.38 100 ARG A N 1
ATOM 791 C CA . ARG A 1 100 ? -7.601 5.123 3.743 1.00 91.38 100 ARG A CA 1
ATOM 792 C C . ARG A 1 100 ? -7.600 6.115 2.586 1.00 91.38 100 ARG A C 1
ATOM 794 O O . ARG A 1 100 ? -8.638 6.328 1.971 1.00 91.38 100 ARG A O 1
ATOM 801 N N . ASN A 1 101 ? -6.430 6.631 2.225 1.00 91.81 101 ASN A N 1
ATOM 802 C CA . ASN A 1 101 ? -6.281 7.566 1.110 1.00 91.81 101 ASN A CA 1
ATOM 803 C C . ASN A 1 101 ? -6.284 6.873 -0.270 1.00 91.81 101 ASN A C 1
ATOM 805 O O . ASN A 1 101 ? -5.956 7.505 -1.272 1.00 91.81 101 ASN A O 1
ATOM 809 N N . GLY A 1 102 ? -6.612 5.576 -0.345 1.00 92.44 102 GLY A N 1
ATOM 810 C CA . GLY A 1 102 ? -6.658 4.819 -1.601 1.00 92.44 102 GLY A CA 1
ATOM 811 C C . GLY A 1 102 ? -5.292 4.628 -2.261 1.00 92.44 102 GLY A C 1
ATOM 812 O O . GLY A 1 102 ? -5.214 4.329 -3.450 1.00 92.44 102 GLY A O 1
ATOM 813 N N . ARG A 1 103 ? -4.208 4.825 -1.506 1.00 95.25 103 ARG A N 1
ATOM 814 C CA . ARG A 1 103 ? -2.833 4.676 -1.985 1.00 95.25 103 ARG A CA 1
ATOM 815 C C . ARG A 1 103 ? -2.340 3.238 -1.881 1.00 95.25 103 ARG A C 1
ATOM 817 O O . ARG A 1 103 ? -1.551 2.798 -2.718 1.00 95.25 103 ARG A O 1
ATOM 824 N N . ALA A 1 104 ? -2.820 2.526 -0.867 1.00 96.56 104 ALA A N 1
ATOM 825 C CA . ALA A 1 104 ? -2.626 1.098 -0.696 1.00 96.56 104 ALA A CA 1
ATOM 826 C C . ALA A 1 104 ? -3.936 0.335 -0.922 1.00 96.56 104 ALA A C 1
ATOM 828 O O . ALA A 1 104 ? -5.024 0.844 -0.648 1.00 96.56 104 ALA A O 1
ATOM 829 N N . PHE A 1 105 ? -3.818 -0.904 -1.382 1.00 95.25 105 PHE A N 1
ATOM 830 C CA . PHE A 1 105 ? -4.929 -1.824 -1.585 1.00 95.25 105 PHE A CA 1
ATOM 831 C C . PHE A 1 105 ? -4.556 -3.225 -1.102 1.00 95.25 105 PHE A C 1
ATOM 833 O O . PHE A 1 105 ? -3.384 -3.536 -0.897 1.00 95.25 105 PHE A O 1
ATOM 840 N N . VAL A 1 106 ? -5.567 -4.070 -0.913 1.00 93.88 106 VAL A N 1
ATOM 841 C CA . VAL A 1 106 ? -5.374 -5.476 -0.557 1.00 93.88 106 VAL A CA 1
ATOM 842 C C . VAL A 1 106 ? -5.599 -6.322 -1.804 1.00 93.88 106 VAL A C 1
ATOM 844 O O . VAL A 1 106 ? -6.670 -6.248 -2.403 1.00 93.88 106 VAL A O 1
ATOM 847 N N . SER A 1 107 ? -4.586 -7.088 -2.196 1.00 92.12 107 SER A N 1
ATOM 848 C CA . SER A 1 107 ? -4.671 -8.091 -3.271 1.00 92.12 107 SER A CA 1
ATOM 849 C C . SER A 1 107 ? -5.557 -9.279 -2.872 1.00 92.12 107 SER A C 1
ATOM 851 O O . SER A 1 107 ? -5.939 -9.424 -1.706 1.00 92.12 107 SER A O 1
ATOM 853 N N . ASP A 1 108 ? -5.898 -10.142 -3.830 1.00 89.50 108 ASP A N 1
ATOM 854 C CA . ASP A 1 108 ? -6.867 -11.232 -3.629 1.00 89.50 108 ASP A CA 1
ATOM 855 C C . ASP A 1 108 ? -6.426 -12.240 -2.555 1.00 89.50 108 ASP A C 1
ATOM 857 O O . ASP A 1 108 ? -7.249 -12.793 -1.817 1.00 89.50 108 ASP A O 1
ATOM 861 N N . ASP A 1 109 ? -5.118 -12.434 -2.430 1.00 85.75 109 ASP A N 1
ATOM 862 C CA . ASP A 1 109 ? -4.464 -13.295 -1.447 1.00 85.75 109 ASP A CA 1
ATOM 863 C C . ASP A 1 109 ? -4.104 -12.569 -0.138 1.00 85.75 109 ASP A C 1
ATOM 865 O O . ASP A 1 109 ? -3.662 -13.203 0.818 1.00 85.75 109 ASP A O 1
ATOM 869 N N . GLY A 1 110 ? -4.373 -11.264 -0.039 1.00 87.62 110 GLY A N 1
ATOM 870 C CA . GLY A 1 110 ? -4.305 -10.517 1.215 1.00 87.62 110 GLY A CA 1
ATOM 871 C C . GLY A 1 110 ? -3.075 -9.632 1.410 1.00 87.62 110 GLY A C 1
ATOM 872 O O . GLY A 1 110 ? -2.925 -9.078 2.498 1.00 87.62 110 GLY A O 1
ATOM 873 N N . ARG A 1 111 ? -2.210 -9.449 0.403 1.00 90.44 111 ARG A N 1
ATOM 874 C CA . ARG A 1 111 ? -1.050 -8.541 0.515 1.00 90.44 111 ARG A CA 1
ATOM 875 C C . ARG A 1 111 ? -1.504 -7.085 0.469 1.00 90.44 111 ARG A C 1
ATOM 877 O O . ARG A 1 111 ? -2.267 -6.719 -0.428 1.00 90.44 111 ARG A O 1
ATOM 884 N N . TYR A 1 112 ? -0.993 -6.257 1.379 1.00 94.56 112 TYR A N 1
ATOM 885 C CA . TYR A 1 112 ? -1.182 -4.806 1.348 1.00 94.56 112 TYR A CA 1
ATOM 886 C C . TYR A 1 112 ? -0.148 -4.181 0.410 1.00 94.56 112 TYR A C 1
ATOM 888 O O . TYR A 1 112 ? 1.012 -4.004 0.777 1.00 94.56 112 TYR A O 1
ATOM 896 N N . LEU A 1 113 ? -0.559 -3.867 -0.811 1.00 96.06 113 LEU A N 1
ATOM 897 C CA . LEU A 1 113 ? 0.317 -3.340 -1.851 1.00 96.06 113 LEU A CA 1
ATOM 898 C C . LEU A 1 113 ? 0.078 -1.846 -2.032 1.00 96.06 113 LEU A C 1
ATOM 900 O O . LEU A 1 113 ? -1.060 -1.378 -1.994 1.00 96.06 113 LEU A O 1
ATOM 904 N N . VAL A 1 114 ? 1.156 -1.091 -2.225 1.00 97.62 114 VAL A N 1
ATOM 905 C CA . VAL A 1 114 ? 1.107 0.363 -2.398 1.00 97.62 114 VAL A CA 1
ATOM 906 C C . VAL A 1 114 ? 1.471 0.736 -3.821 1.00 97.62 114 VAL A C 1
ATOM 908 O O . VAL A 1 114 ? 2.474 0.270 -4.362 1.00 97.62 114 VAL A O 1
ATOM 911 N N . HIS A 1 115 ? 0.685 1.633 -4.408 1.00 93.88 115 HIS A N 1
ATOM 912 C CA . HIS A 1 115 ? 1.030 2.237 -5.685 1.00 93.88 115 HIS A CA 1
ATOM 913 C C . HIS A 1 115 ? 2.138 3.284 -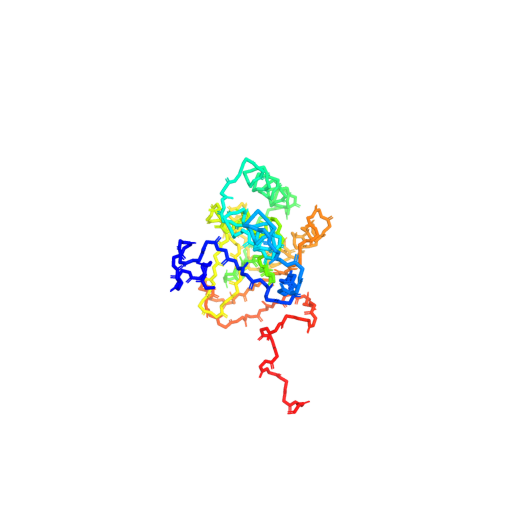5.525 1.00 93.88 115 HIS A C 1
ATOM 915 O O . HIS A 1 115 ? 2.043 4.187 -4.685 1.00 93.88 115 HIS A O 1
ATOM 921 N N . LEU A 1 116 ? 3.160 3.206 -6.375 1.00 96.06 116 LEU A N 1
ATOM 922 C CA . LEU A 1 116 ? 4.330 4.090 -6.386 1.00 96.06 116 LEU A CA 1
ATOM 923 C C . LEU A 1 116 ? 4.271 5.054 -7.583 1.00 96.06 116 LEU A C 1
ATOM 925 O O . LEU A 1 116 ? 5.164 5.063 -8.418 1.00 96.06 116 LEU A O 1
ATOM 929 N N . TYR A 1 117 ? 3.193 5.841 -7.678 1.00 94.38 117 TYR A N 1
ATOM 930 C CA . TYR A 1 117 ? 2.904 6.744 -8.802 1.00 94.38 117 TYR A CA 1
ATOM 931 C C . TYR A 1 117 ? 3.987 7.795 -9.080 1.00 94.38 117 TYR A C 1
ATOM 933 O O . TYR A 1 117 ? 3.985 8.395 -10.148 1.00 94.38 117 TYR A O 1
ATOM 941 N N . GLU A 1 118 ? 4.865 8.084 -8.119 1.00 96.44 118 GLU A N 1
ATOM 942 C CA . GLU A 1 118 ? 5.962 9.030 -8.318 1.00 96.44 118 GLU A CA 1
ATOM 943 C C . GLU A 1 118 ? 7.137 8.405 -9.079 1.00 96.44 118 GLU A C 1
ATOM 945 O O . GLU A 1 118 ? 7.956 9.151 -9.607 1.00 96.44 118 GLU A O 1
ATOM 950 N N . PHE A 1 119 ? 7.244 7.074 -9.144 1.00 95.31 119 PHE A N 1
ATOM 951 C CA . PHE A 1 119 ? 8.249 6.426 -9.983 1.00 95.31 119 PHE A CA 1
ATOM 952 C C . PHE A 1 119 ? 7.856 6.524 -11.453 1.00 95.31 119 PHE A C 1
ATOM 954 O O . PHE A 1 119 ? 6.702 6.318 -11.819 1.00 95.31 119 PHE A O 1
ATOM 961 N N . SER A 1 120 ? 8.834 6.823 -12.305 1.00 94.00 120 SER A N 1
ATOM 962 C CA . SER A 1 120 ? 8.604 6.927 -13.744 1.00 94.00 120 SER A CA 1
ATOM 963 C C . SER A 1 120 ? 8.285 5.566 -14.374 1.00 94.00 120 SER A C 1
ATOM 965 O O . SER A 1 120 ? 9.037 4.604 -14.202 1.00 94.00 120 SER A O 1
ATOM 967 N N . ASP A 1 121 ? 7.232 5.514 -15.197 1.00 90.19 121 ASP A N 1
ATOM 968 C CA . ASP A 1 121 ? 6.853 4.334 -15.996 1.00 90.19 121 ASP A CA 1
ATOM 969 C C . ASP A 1 121 ? 7.922 3.936 -17.031 1.00 90.19 121 ASP A C 1
ATOM 971 O O . ASP A 1 121 ? 7.905 2.826 -17.560 1.00 90.19 121 ASP A O 1
ATOM 975 N N . LEU A 1 122 ? 8.871 4.833 -17.329 1.00 93.38 122 LEU A N 1
ATOM 976 C CA . LEU A 1 122 ? 9.992 4.554 -18.230 1.00 93.38 122 LEU A CA 1
ATOM 977 C C . LEU A 1 122 ? 11.092 3.710 -17.572 1.00 93.38 122 LEU A C 1
ATOM 979 O O . LEU A 1 122 ? 11.988 3.239 -18.273 1.00 93.38 122 LEU A O 1
ATOM 983 N N . ARG A 1 123 ? 11.059 3.541 -16.243 1.00 94.94 123 ARG A N 1
ATOM 984 C CA . ARG A 1 123 ? 12.060 2.761 -15.512 1.00 94.94 123 ARG A CA 1
ATOM 985 C C . ARG A 1 123 ? 11.845 1.268 -15.693 1.00 94.94 123 ARG A C 1
ATOM 987 O O . ARG A 1 123 ? 10.731 0.747 -15.572 1.00 94.94 123 ARG A O 1
ATOM 994 N N . SER A 1 124 ? 12.951 0.563 -15.891 1.00 94.94 124 SER A N 1
ATOM 995 C CA . SER A 1 124 ? 12.966 -0.897 -15.892 1.00 94.94 124 SER A CA 1
ATOM 996 C C . SER A 1 124 ? 12.428 -1.484 -14.582 1.00 94.94 124 SER A C 1
ATOM 998 O O . SER A 1 124 ? 12.442 -0.842 -13.526 1.00 94.94 124 SER A O 1
ATOM 1000 N N . LEU A 1 125 ? 11.965 -2.738 -14.631 1.00 93.56 125 LEU A N 1
ATOM 1001 C CA . LEU A 1 125 ? 11.584 -3.479 -13.428 1.00 93.56 125 LEU A CA 1
ATOM 1002 C C . LEU A 1 125 ? 12.730 -3.517 -12.408 1.00 93.56 125 LEU A C 1
ATOM 1004 O O . LEU A 1 125 ? 12.505 -3.229 -11.239 1.00 93.56 125 LEU A O 1
ATOM 1008 N N . GLN A 1 126 ? 13.957 -3.778 -12.866 1.00 92.94 126 GLN A N 1
ATOM 1009 C CA . GLN A 1 126 ? 15.145 -3.851 -12.013 1.00 92.94 126 GLN A CA 1
ATOM 1010 C C . GLN A 1 126 ? 15.411 -2.542 -11.254 1.00 92.94 126 GLN A C 1
ATOM 1012 O O . GLN A 1 126 ? 15.768 -2.559 -10.075 1.00 92.94 126 GLN A O 1
ATOM 1017 N N . GLU A 1 127 ? 15.245 -1.392 -11.915 1.00 95.25 127 GLU A N 1
ATOM 1018 C CA . GLU A 1 127 ? 15.374 -0.091 -11.253 1.00 95.25 127 GLU A CA 1
ATOM 1019 C C . GLU A 1 127 ? 14.284 0.108 -10.205 1.00 95.25 127 GLU A C 1
ATOM 1021 O O . GLU A 1 127 ? 14.592 0.481 -9.072 1.00 95.25 127 GLU A O 1
ATOM 1026 N N . ARG A 1 128 ? 13.025 -0.184 -10.553 1.00 95.50 128 ARG A N 1
ATOM 1027 C CA . ARG A 1 128 ? 11.903 -0.039 -9.619 1.00 95.50 128 ARG A CA 1
ATOM 1028 C C . ARG A 1 128 ? 12.038 -0.963 -8.414 1.00 95.50 128 ARG A C 1
ATOM 1030 O O . ARG A 1 128 ? 11.765 -0.513 -7.306 1.00 95.50 128 ARG A O 1
ATOM 1037 N N . GLU A 1 129 ? 12.518 -2.192 -8.583 1.00 94.62 129 GLU A N 1
ATOM 1038 C CA . GLU A 1 129 ? 12.816 -3.111 -7.476 1.00 94.62 129 GLU A CA 1
ATOM 1039 C C . GLU A 1 129 ? 13.856 -2.505 -6.525 1.00 94.62 129 GLU A C 1
ATOM 1041 O O . GLU A 1 129 ? 13.602 -2.369 -5.328 1.00 94.62 129 GLU A O 1
ATOM 1046 N N . LYS A 1 130 ? 14.993 -2.041 -7.062 1.00 94.81 130 LYS A N 1
ATOM 1047 C CA . LYS A 1 130 ? 16.063 -1.413 -6.271 1.00 94.81 130 LYS A CA 1
ATOM 1048 C C . LYS A 1 130 ? 15.584 -0.155 -5.543 1.00 94.81 130 LYS A C 1
ATOM 1050 O O . LYS A 1 130 ? 15.901 0.053 -4.374 1.00 94.81 130 LYS A O 1
ATOM 1055 N N . MET A 1 131 ? 14.830 0.698 -6.227 1.00 96.62 131 MET A N 1
ATOM 1056 C CA . MET A 1 131 ? 14.293 1.929 -5.648 1.00 96.62 131 MET A CA 1
ATOM 1057 C C . MET A 1 131 ? 13.239 1.639 -4.580 1.00 96.62 131 MET A C 1
ATOM 1059 O O . MET A 1 131 ? 13.200 2.320 -3.556 1.00 96.62 131 MET A O 1
ATOM 1063 N N . THR A 1 132 ? 12.415 0.610 -4.780 1.00 96.75 132 THR A N 1
ATOM 1064 C CA . THR A 1 132 ? 11.428 0.176 -3.786 1.00 96.75 132 THR A CA 1
ATOM 1065 C C . THR A 1 132 ? 12.107 -0.436 -2.563 1.00 96.75 132 THR A C 1
ATOM 1067 O O . THR A 1 132 ? 11.658 -0.204 -1.446 1.00 96.75 132 THR A O 1
ATOM 1070 N N . ASP A 1 133 ? 13.227 -1.140 -2.730 1.00 95.25 133 ASP A N 1
ATOM 1071 C CA . ASP A 1 133 ? 14.041 -1.622 -1.609 1.00 95.25 133 ASP A CA 1
ATOM 1072 C C . ASP A 1 133 ? 14.652 -0.461 -0.799 1.00 95.25 133 ASP A C 1
ATOM 1074 O O . ASP A 1 133 ? 14.580 -0.425 0.433 1.00 95.25 133 ASP A O 1
ATOM 1078 N N . MET A 1 134 ? 15.168 0.572 -1.475 1.00 96.12 134 MET A N 1
ATOM 1079 C CA . MET A 1 134 ? 15.613 1.810 -0.816 1.00 96.12 134 MET A CA 1
ATOM 1080 C C . MET A 1 134 ? 14.465 2.517 -0.076 1.00 96.12 134 MET A C 1
ATOM 1082 O O . MET A 1 134 ? 14.652 3.033 1.033 1.00 96.12 134 MET A O 1
ATOM 1086 N N . LEU A 1 135 ? 13.269 2.523 -0.669 1.00 97.19 135 LEU A N 1
ATOM 1087 C CA . LEU A 1 135 ? 12.063 3.070 -0.055 1.00 97.19 135 LEU A CA 1
ATOM 1088 C C . LEU A 1 135 ? 11.662 2.274 1.189 1.00 97.19 135 LEU A C 1
ATOM 1090 O O . LEU A 1 135 ? 11.392 2.885 2.220 1.00 97.19 135 LEU A O 1
ATOM 1094 N N . ALA A 1 136 ? 11.667 0.942 1.123 1.00 95.94 136 ALA A N 1
ATOM 1095 C CA . ALA A 1 136 ? 11.326 0.071 2.243 1.00 95.94 136 ALA A CA 1
ATOM 1096 C C . ALA A 1 136 ? 12.253 0.322 3.442 1.00 95.94 136 ALA A C 1
ATOM 1098 O O . ALA A 1 136 ? 11.786 0.562 4.557 1.00 95.94 136 ALA A O 1
ATOM 1099 N N . ASN A 1 137 ? 13.564 0.408 3.196 1.00 94.56 137 ASN A N 1
ATOM 1100 C CA . ASN A 1 137 ? 14.544 0.775 4.220 1.00 94.56 137 ASN A CA 1
ATOM 1101 C C . ASN A 1 137 ? 14.256 2.156 4.837 1.00 94.56 137 ASN A C 1
ATOM 1103 O O . ASN A 1 137 ? 14.271 2.317 6.059 1.00 94.56 137 ASN A O 1
ATOM 1107 N N . SER A 1 138 ? 13.938 3.151 4.004 1.00 95.75 138 SER A N 1
ATOM 1108 C CA . SER A 1 138 ? 13.593 4.501 4.467 1.00 95.75 138 SER A CA 1
ATOM 1109 C C . SER A 1 138 ? 12.308 4.503 5.301 1.00 95.75 138 SER A C 1
ATOM 1111 O O . SER A 1 138 ? 12.226 5.193 6.316 1.00 95.75 138 SER A O 1
ATOM 1113 N N . ILE A 1 139 ? 11.305 3.714 4.921 1.00 96.00 139 ILE A N 1
ATOM 1114 C CA . ILE A 1 139 ? 10.032 3.623 5.640 1.00 96.00 139 ILE A CA 1
ATOM 1115 C C . ILE A 1 139 ? 10.199 2.937 6.989 1.00 96.00 139 ILE A C 1
ATOM 1117 O O . ILE A 1 139 ? 9.668 3.422 7.992 1.00 96.00 139 ILE A O 1
ATOM 1121 N N . GLN A 1 140 ? 10.978 1.860 7.038 1.00 93.12 140 GLN A N 1
ATOM 1122 C CA . GLN A 1 140 ? 11.303 1.187 8.288 1.00 93.12 140 GLN A CA 1
ATOM 1123 C C . GLN A 1 140 ? 11.999 2.142 9.271 1.00 93.12 140 GLN A C 1
ATOM 1125 O O . GLN A 1 140 ? 11.701 2.113 10.462 1.00 93.12 140 GLN A O 1
ATOM 1130 N N . GLN A 1 141 ? 12.882 3.020 8.786 1.00 93.56 141 GLN A N 1
ATOM 1131 C CA . GLN A 1 141 ? 13.595 3.991 9.623 1.00 93.56 141 GLN A CA 1
ATOM 1132 C C . GLN A 1 141 ? 12.722 5.172 10.073 1.00 93.56 141 GLN A C 1
ATOM 1134 O O . GLN A 1 141 ? 12.821 5.596 11.221 1.00 93.56 141 GLN A O 1
ATOM 1139 N N . ASN A 1 142 ? 11.878 5.714 9.189 1.00 93.94 142 ASN A N 1
ATOM 1140 C CA . ASN A 1 142 ? 11.115 6.939 9.467 1.00 93.94 142 ASN A CA 1
ATOM 1141 C C . ASN A 1 142 ? 9.758 6.680 10.138 1.00 93.94 142 ASN A C 1
ATOM 1143 O O . ASN A 1 142 ? 9.271 7.532 10.877 1.00 93.94 142 ASN A O 1
ATOM 1147 N N . PHE A 1 143 ? 9.144 5.519 9.895 1.00 94.25 143 PHE A N 1
ATOM 1148 C CA . PHE A 1 143 ? 7.786 5.211 10.361 1.00 94.25 143 PHE A CA 1
ATOM 1149 C C . PHE A 1 143 ? 7.687 3.904 11.143 1.00 94.25 143 PHE A C 1
ATOM 1151 O O . PHE A 1 143 ? 6.575 3.503 11.498 1.00 94.25 143 PHE A O 1
ATOM 1158 N N . SER A 1 144 ? 8.805 3.204 11.365 1.00 94.12 144 SER A N 1
ATOM 1159 C CA . SER A 1 144 ? 8.826 1.888 12.017 1.00 94.12 144 SER A CA 1
ATOM 1160 C C . SER A 1 144 ? 7.821 0.911 11.398 1.00 94.12 144 SER A C 1
ATOM 1162 O O . SER A 1 144 ? 7.172 0.151 12.112 1.00 94.12 144 SER A O 1
ATOM 1164 N N . THR A 1 145 ? 7.632 0.989 10.077 1.00 93.25 145 THR A N 1
ATOM 1165 C CA . THR A 1 145 ? 6.633 0.196 9.354 1.00 93.25 145 THR A CA 1
ATOM 1166 C C . THR A 1 145 ? 7.304 -0.950 8.601 1.00 93.25 145 THR A C 1
ATOM 1168 O O . THR A 1 145 ? 8.034 -0.672 7.646 1.00 93.25 145 THR A O 1
ATOM 1171 N N . PRO A 1 146 ? 7.045 -2.214 8.994 1.00 92.12 146 PRO A N 1
ATOM 1172 C CA . PRO A 1 146 ? 7.578 -3.382 8.305 1.00 92.12 146 PRO A CA 1
ATOM 1173 C C . PRO A 1 146 ? 7.060 -3.459 6.873 1.00 92.12 146 PRO A C 1
ATOM 1175 O O . PRO A 1 146 ? 5.848 -3.488 6.626 1.00 92.12 146 PRO A O 1
ATOM 1178 N N . CYS A 1 147 ? 7.990 -3.470 5.927 1.00 93.12 147 CYS A N 1
ATOM 1179 C CA . CYS A 1 147 ? 7.684 -3.547 4.510 1.00 93.12 147 CYS A CA 1
ATOM 1180 C C . CYS A 1 147 ? 8.882 -4.044 3.702 1.00 93.12 147 CYS A C 1
ATOM 1182 O O . CYS A 1 147 ? 10.027 -3.984 4.150 1.00 93.12 147 CYS A O 1
ATOM 1184 N N . CYS A 1 148 ? 8.602 -4.507 2.491 1.00 93.06 148 CYS A N 1
ATOM 1185 C CA . CYS A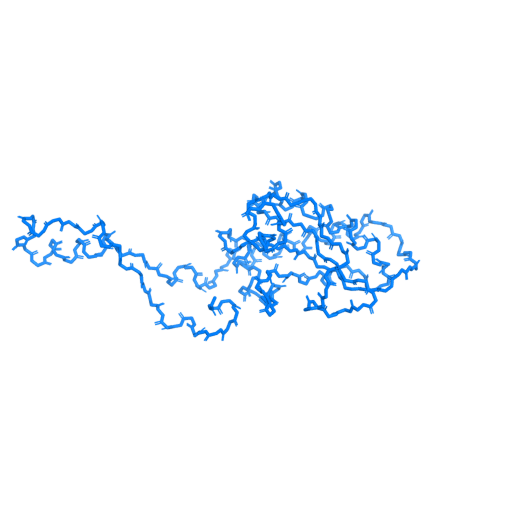 1 148 ? 9.593 -4.882 1.490 1.00 93.06 148 CYS A CA 1
ATOM 1186 C C . CYS A 1 148 ? 9.058 -4.559 0.087 1.00 93.06 148 CYS A C 1
ATOM 1188 O O . CYS A 1 148 ? 7.932 -4.082 -0.064 1.00 93.06 148 CYS A O 1
ATOM 1190 N N . TYR A 1 149 ? 9.858 -4.779 -0.954 1.00 92.94 149 TYR A N 1
ATOM 1191 C CA . TYR A 1 149 ? 9.353 -4.720 -2.324 1.00 92.94 149 TYR A CA 1
ATOM 1192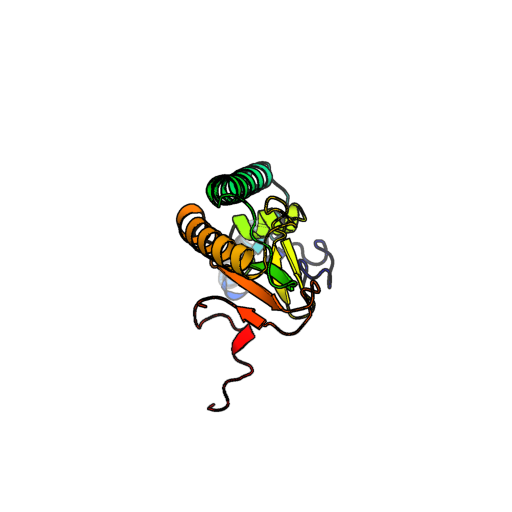 C C . TYR A 1 149 ? 8.685 -6.047 -2.711 1.00 92.94 149 TYR A C 1
ATOM 1194 O O . TYR A 1 149 ? 9.075 -7.118 -2.242 1.00 92.94 149 TYR A O 1
ATOM 1202 N N . PHE A 1 150 ? 7.708 -5.961 -3.605 1.00 93.25 150 PHE A N 1
ATOM 1203 C CA . PHE A 1 150 ? 7.055 -7.090 -4.255 1.00 93.25 150 PHE A CA 1
ATOM 1204 C C . PHE A 1 150 ? 7.014 -6.823 -5.761 1.00 93.25 150 PHE A C 1
ATOM 1206 O O . PHE A 1 150 ? 6.579 -5.747 -6.180 1.00 93.25 150 PHE A O 1
ATOM 1213 N N . SER A 1 151 ? 7.458 -7.782 -6.575 1.00 93.06 151 SER A N 1
ATOM 1214 C CA . SER A 1 151 ? 7.495 -7.630 -8.028 1.00 93.06 151 SER A CA 1
ATOM 1215 C C . SER A 1 151 ? 6.988 -8.855 -8.782 1.00 93.06 151 SER A C 1
ATOM 1217 O O . SER A 1 151 ? 7.097 -10.002 -8.338 1.00 93.06 151 SER A O 1
ATOM 1219 N N . VAL A 1 152 ? 6.446 -8.598 -9.971 1.00 92.19 152 VAL A N 1
ATOM 1220 C CA . VAL A 1 152 ? 5.980 -9.612 -10.918 1.00 92.19 152 VAL A CA 1
ATOM 1221 C C . VAL A 1 152 ? 6.628 -9.331 -12.269 1.00 92.19 152 VAL A C 1
ATOM 1223 O O . VAL A 1 152 ? 6.449 -8.266 -12.852 1.00 92.19 152 VAL A O 1
ATOM 1226 N N . ALA A 1 153 ? 7.390 -10.289 -12.792 1.00 89.75 153 ALA A N 1
ATOM 1227 C CA . ALA A 1 153 ? 8.034 -10.163 -14.093 1.00 89.75 153 ALA A CA 1
ATOM 1228 C C . ALA A 1 153 ? 7.056 -10.453 -15.234 1.00 89.75 153 ALA A C 1
ATOM 1230 O O . ALA A 1 153 ? 6.319 -11.435 -15.204 1.00 89.75 153 ALA A O 1
ATOM 1231 N N . GLY A 1 154 ? 7.096 -9.630 -16.283 1.00 90.31 154 GLY A N 1
ATOM 1232 C CA . GLY A 1 154 ? 6.293 -9.829 -17.490 1.00 90.31 154 GLY A CA 1
ATOM 1233 C C . GLY A 1 154 ? 4.800 -9.521 -17.335 1.00 90.31 154 GLY A C 1
ATOM 1234 O O . GLY A 1 154 ? 4.059 -9.699 -18.298 1.00 90.31 154 GLY A O 1
ATOM 1235 N N . SER A 1 155 ? 4.359 -9.051 -16.166 1.00 91.31 155 SER A N 1
ATOM 1236 C CA . SER A 1 155 ? 2.963 -8.719 -15.875 1.00 91.31 155 SER A CA 1
ATOM 1237 C C . SER A 1 155 ? 2.882 -7.564 -14.882 1.00 91.31 155 SER A C 1
ATOM 1239 O O . SER A 1 155 ? 3.669 -7.511 -13.943 1.00 91.31 155 SER A O 1
ATOM 1241 N N . ASP A 1 156 ? 1.925 -6.660 -15.082 1.00 90.62 156 ASP A N 1
ATOM 1242 C CA . ASP A 1 156 ? 1.572 -5.587 -14.140 1.00 90.62 156 ASP A CA 1
ATOM 1243 C C . ASP A 1 156 ? 0.330 -5.946 -13.297 1.00 90.62 156 ASP A C 1
ATOM 1245 O O . ASP A 1 156 ? -0.329 -5.093 -12.709 1.00 90.62 156 ASP A O 1
ATOM 1249 N N . ASN A 1 157 ? -0.025 -7.234 -13.242 1.00 93.19 157 ASN A N 1
ATOM 1250 C CA . ASN A 1 157 ? -1.095 -7.721 -12.383 1.00 93.19 157 ASN A CA 1
ATOM 1251 C C . ASN A 1 157 ? -0.548 -8.038 -10.976 1.00 93.19 157 ASN A C 1
ATOM 1253 O O . ASN A 1 157 ? 0.232 -8.981 -10.830 1.00 93.19 157 ASN A O 1
ATOM 1257 N N . PRO A 1 158 ? -0.983 -7.328 -9.919 1.00 91.12 158 PRO A N 1
ATOM 1258 C CA . PRO A 1 158 ? -0.516 -7.578 -8.553 1.00 91.12 158 PRO A CA 1
ATOM 1259 C C . PRO A 1 158 ? -0.936 -8.946 -7.998 1.00 91.12 158 PRO A C 1
ATOM 1261 O O . PRO A 1 158 ? -0.355 -9.405 -7.018 1.00 91.12 158 PRO A O 1
ATOM 1264 N N . ASN A 1 159 ? -1.938 -9.594 -8.601 1.00 90.06 159 ASN A N 1
ATOM 1265 C CA . ASN A 1 159 ? -2.431 -10.905 -8.179 1.00 90.06 159 ASN A CA 1
ATOM 1266 C C . ASN A 1 159 ? -1.667 -12.081 -8.811 1.00 90.06 159 ASN A C 1
ATOM 1268 O O . ASN A 1 159 ? -1.905 -13.226 -8.428 1.00 90.06 159 ASN A O 1
ATOM 1272 N N . ASP A 1 160 ? -0.762 -11.825 -9.758 1.00 86.50 160 ASP A N 1
ATOM 1273 C CA . ASP A 1 160 ? 0.045 -12.877 -10.375 1.00 86.50 160 ASP A CA 1
ATOM 1274 C C . ASP A 1 160 ? 1.132 -13.397 -9.415 1.00 86.50 160 ASP A C 1
ATOM 1276 O O . ASP A 1 160 ? 1.396 -12.846 -8.337 1.00 86.50 160 ASP A O 1
ATOM 1280 N N . VAL A 1 161 ? 1.759 -14.509 -9.810 1.00 77.88 161 VAL A N 1
ATOM 1281 C CA . VAL A 1 161 ? 2.810 -15.166 -9.024 1.00 77.88 161 VAL A CA 1
ATOM 1282 C C . VAL A 1 161 ? 4.016 -14.224 -8.883 1.00 77.88 161 VAL A C 1
ATOM 1284 O O . VAL A 1 161 ? 4.505 -13.733 -9.904 1.00 77.88 161 VAL A O 1
ATOM 1287 N N . PRO A 1 162 ? 4.528 -13.986 -7.656 1.00 76.38 162 PRO A N 1
ATOM 1288 C CA . PRO A 1 162 ? 5.722 -13.173 -7.453 1.00 76.38 162 PRO A CA 1
ATOM 1289 C C . PRO A 1 162 ? 6.894 -13.691 -8.273 1.00 76.38 162 PRO A C 1
ATOM 1291 O O . PRO A 1 162 ? 7.176 -14.890 -8.279 1.00 76.38 162 PRO A O 1
ATOM 1294 N N . PHE A 1 163 ? 7.627 -12.766 -8.880 1.00 64.62 163 PHE A N 1
ATOM 1295 C CA . PHE A 1 163 ? 8.951 -13.055 -9.407 1.00 64.62 163 PHE A CA 1
ATOM 1296 C C . PHE A 1 163 ? 10.002 -12.911 -8.303 1.00 64.62 163 PHE A C 1
ATOM 1298 O O . PHE A 1 163 ? 10.770 -13.844 -8.072 1.00 64.62 163 PHE A O 1
ATOM 1305 N N . TYR A 1 164 ? 9.957 -11.802 -7.555 1.00 67.94 164 TYR A N 1
ATOM 1306 C CA . TYR A 1 164 ? 10.759 -11.580 -6.354 1.00 67.94 164 TYR A CA 1
ATOM 1307 C C . TYR A 1 164 ? 9.956 -10.861 -5.268 1.00 67.94 164 TYR A C 1
ATOM 1309 O O . TYR A 1 164 ? 9.045 -10.075 -5.529 1.00 67.94 164 TYR A O 1
ATOM 1317 N N . ALA A 1 165 ? 10.334 -11.125 -4.024 1.00 67.19 165 ALA A N 1
ATOM 1318 C CA . ALA A 1 165 ? 9.960 -10.316 -2.880 1.00 67.19 165 ALA A CA 1
ATOM 1319 C C . ALA A 1 165 ? 11.212 -10.164 -1.997 1.00 67.19 165 ALA A C 1
ATOM 1321 O O . ALA A 1 165 ? 12.043 -11.077 -1.963 1.00 67.19 165 ALA A O 1
ATOM 1322 N N . GLY A 1 166 ? 11.396 -8.990 -1.385 1.00 65.31 166 GLY A N 1
ATOM 1323 C CA . GLY A 1 166 ? 12.639 -8.603 -0.697 1.00 65.31 166 GLY A CA 1
ATOM 1324 C C . GLY A 1 166 ? 13.014 -9.454 0.525 1.00 65.31 166 GLY A C 1
ATOM 1325 O O . GLY A 1 166 ? 12.470 -10.525 0.758 1.00 65.31 166 GLY A O 1
ATOM 1326 N N . ASN A 1 167 ? 13.976 -9.005 1.339 1.00 60.12 167 ASN A N 1
ATOM 1327 C CA . ASN A 1 167 ? 14.284 -9.703 2.594 1.00 60.12 167 ASN A CA 1
ATOM 1328 C C . ASN A 1 167 ? 13.108 -9.546 3.570 1.00 60.12 167 ASN A C 1
ATOM 1330 O O . ASN A 1 167 ? 12.816 -8.442 4.026 1.00 60.12 167 ASN A O 1
ATOM 1334 N N . HIS A 1 168 ? 12.441 -10.656 3.880 1.00 57.00 168 HIS A N 1
ATOM 1335 C CA . HIS A 1 168 ? 11.290 -10.688 4.776 1.00 57.00 168 HIS A CA 1
ATOM 1336 C C . HIS A 1 168 ? 11.733 -10.929 6.214 1.00 57.00 168 HIS A C 1
ATOM 1338 O O . HIS A 1 168 ? 12.690 -11.659 6.477 1.00 57.00 168 HIS A O 1
ATOM 1344 N N . ASP A 1 169 ? 10.963 -10.384 7.147 1.00 50.19 169 ASP A N 1
ATOM 1345 C CA . ASP A 1 169 ? 10.925 -10.925 8.495 1.00 50.19 169 ASP A CA 1
ATOM 1346 C C . ASP A 1 169 ? 10.204 -12.286 8.431 1.00 50.19 169 ASP A C 1
ATOM 1348 O O . ASP A 1 169 ? 9.137 -12.403 7.823 1.00 50.19 169 ASP A O 1
ATOM 1352 N N . TYR A 1 170 ? 10.776 -13.337 9.022 1.00 48.06 170 TYR A N 1
ATOM 1353 C CA . TYR A 1 170 ? 10.247 -14.715 8.961 1.00 48.06 170 TYR A CA 1
ATOM 1354 C C . TYR A 1 170 ? 8.880 -14.885 9.664 1.00 48.06 170 TYR A C 1
ATOM 1356 O O . TYR A 1 170 ? 8.357 -15.995 9.758 1.00 48.06 170 TYR A O 1
ATOM 1364 N N . SER A 1 171 ? 8.316 -13.798 10.189 1.00 50.31 171 SER A N 1
ATOM 1365 C CA . SER A 1 171 ? 7.060 -13.731 10.934 1.00 50.31 171 SER A CA 1
ATOM 1366 C C . SER A 1 171 ? 5.830 -13.431 10.069 1.00 50.31 171 SER A C 1
ATOM 1368 O O . SER A 1 171 ? 4.721 -13.411 10.596 1.00 50.31 171 SER A O 1
ATOM 1370 N N . ILE A 1 172 ? 5.980 -13.213 8.757 1.00 53.69 172 ILE A N 1
ATOM 1371 C CA . ILE A 1 172 ? 4.827 -12.985 7.877 1.00 53.69 172 ILE A CA 1
ATOM 1372 C C . ILE A 1 172 ? 4.122 -14.326 7.627 1.00 53.69 172 ILE A C 1
ATOM 1374 O O . ILE A 1 172 ? 4.605 -15.165 6.863 1.00 53.69 172 ILE A O 1
ATOM 1378 N N . ASP A 1 173 ? 2.949 -14.509 8.240 1.00 47.78 173 ASP A N 1
ATOM 1379 C CA . ASP A 1 173 ? 2.132 -15.733 8.167 1.00 47.78 173 ASP A CA 1
ATOM 1380 C C . ASP A 1 173 ? 1.846 -16.217 6.732 1.00 47.78 173 ASP A C 1
ATOM 1382 O O . ASP A 1 173 ? 1.611 -17.405 6.507 1.00 47.78 173 ASP A O 1
ATOM 1386 N N . PHE A 1 174 ? 1.916 -15.317 5.748 1.00 47.12 174 PHE A N 1
ATOM 1387 C CA . PHE A 1 174 ? 1.641 -15.593 4.340 1.00 47.12 174 PHE A CA 1
ATOM 1388 C C . PHE A 1 174 ? 2.587 -16.631 3.702 1.00 47.12 174 PHE A C 1
ATOM 1390 O O . PHE A 1 174 ? 2.149 -17.436 2.882 1.00 47.12 174 PHE A O 1
ATOM 1397 N N . TYR A 1 175 ? 3.866 -16.682 4.097 1.00 44.00 175 TYR A N 1
ATOM 1398 C CA . TYR A 1 175 ? 4.833 -17.629 3.514 1.00 44.00 175 TYR A CA 1
ATOM 1399 C C . TYR A 1 175 ? 4.871 -19.003 4.197 1.00 44.00 175 TYR A C 1
ATOM 1401 O O . TYR A 1 175 ? 5.496 -19.930 3.675 1.00 44.00 175 TYR A O 1
ATOM 1409 N N . ASN A 1 176 ? 4.155 -19.195 5.311 1.00 37.78 176 ASN A N 1
ATOM 1410 C CA . ASN A 1 176 ? 4.134 -20.478 6.023 1.00 37.78 176 ASN A CA 1
ATOM 1411 C C . ASN A 1 176 ? 3.393 -21.609 5.275 1.00 37.78 176 ASN A C 1
ATOM 1413 O O . ASN A 1 176 ? 3.280 -22.709 5.811 1.00 37.78 176 ASN A O 1
ATOM 1417 N N . TRP A 1 177 ? 2.934 -21.392 4.036 1.00 38.59 177 TRP A N 1
ATOM 1418 C CA . TRP A 1 177 ? 2.329 -22.440 3.205 1.00 38.59 177 TRP A CA 1
ATOM 1419 C C . TRP A 1 177 ? 3.354 -23.324 2.462 1.00 38.59 177 TRP A C 1
ATOM 1421 O O . TRP A 1 177 ? 3.036 -24.457 2.118 1.00 38.59 177 TRP A O 1
ATOM 1431 N N . ASN A 1 178 ? 4.600 -22.871 2.258 1.00 33.22 178 ASN A N 1
ATOM 1432 C CA . ASN A 1 178 ? 5.608 -23.613 1.476 1.00 33.22 178 ASN A CA 1
ATOM 1433 C C . ASN A 1 178 ? 6.841 -24.033 2.289 1.00 33.22 178 ASN A C 1
ATOM 1435 O O . ASN A 1 178 ? 7.965 -23.977 1.791 1.00 33.22 178 ASN A O 1
ATOM 1439 N N . ASN A 1 179 ? 6.655 -24.490 3.528 1.00 35.06 179 ASN A N 1
ATOM 1440 C CA . ASN A 1 179 ? 7.714 -25.215 4.223 1.00 35.06 179 ASN A CA 1
ATOM 1441 C C . ASN A 1 179 ? 7.439 -26.726 4.125 1.00 35.06 179 ASN A C 1
ATOM 1443 O O . ASN A 1 179 ? 6.616 -27.227 4.887 1.00 35.06 179 ASN A O 1
ATOM 1447 N N . PRO A 1 180 ? 8.098 -27.479 3.221 1.00 37.69 180 PRO A N 1
ATOM 1448 C CA . PRO A 1 180 ? 7.907 -28.928 3.115 1.00 37.69 180 PRO A CA 1
ATOM 1449 C C . PRO A 1 180 ? 8.484 -29.718 4.309 1.00 37.69 180 PRO A C 1
ATOM 1451 O O . PRO A 1 180 ? 8.522 -30.942 4.255 1.00 37.69 180 PRO A O 1
ATOM 1454 N N . ASN A 1 181 ? 8.920 -29.044 5.381 1.00 38.03 181 ASN A N 1
ATOM 1455 C CA . ASN A 1 181 ? 9.521 -29.649 6.572 1.00 38.03 181 ASN A CA 1
ATOM 1456 C C . ASN A 1 181 ? 8.830 -29.216 7.885 1.00 38.03 181 ASN A C 1
ATOM 1458 O O . ASN A 1 181 ? 9.501 -28.802 8.834 1.00 38.03 181 ASN A O 1
ATOM 1462 N N . LYS A 1 182 ? 7.500 -29.317 7.958 1.00 37.97 182 LYS A N 1
ATOM 1463 C CA . LYS A 1 182 ? 6.777 -29.465 9.231 1.00 37.97 182 LYS A CA 1
ATOM 1464 C C . LYS A 1 182 ? 5.852 -30.669 9.174 1.00 37.97 182 LYS A C 1
ATOM 1466 O O . LYS A 1 182 ? 5.173 -30.822 8.138 1.00 37.97 182 LYS A O 1
#

Sequence (182 aa):
LIDSKKISENTFSFILITDNLTKTEKLQHPIEVHQAISNAMIDLKRFLLHSNEDVNLCSQFSKLISYIENNAGDPIGGQYGGCWLWLHDNTTPLTRALIRNGRAFVSDDGRYLVHLYEFSDLRSLQEREKMTDMLANSIQQNFSTPCCYFSVAGSDNPNDVPFYAGNHDYSIDFYNWNNPNK